Protein AF-A0A3D3IUN3-F1 (afdb_monomer_lite)

Structure (mmCIF, N/CA/C/O backbone):
data_AF-A0A3D3IUN3-F1
#
_entry.id   AF-A0A3D3IUN3-F1
#
loop_
_atom_site.group_PDB
_atom_site.id
_atom_site.type_symbol
_atom_site.label_atom_id
_atom_site.label_alt_id
_atom_site.label_comp_id
_atom_site.label_asym_id
_atom_site.label_entity_id
_atom_site.label_seq_id
_atom_site.pdbx_PDB_ins_code
_atom_site.Cartn_x
_atom_site.Cartn_y
_atom_site.Cartn_z
_atom_site.occupancy
_atom_site.B_iso_or_equiv
_atom_site.auth_seq_id
_atom_site.auth_comp_id
_atom_site.auth_asym_id
_atom_site.auth_atom_id
_atom_site.pdbx_PDB_model_num
ATOM 1 N N . MET A 1 1 ? 24.801 23.586 -11.671 1.00 57.91 1 MET A N 1
ATOM 2 C CA . MET A 1 1 ? 23.350 23.385 -11.459 1.00 57.91 1 MET A CA 1
ATOM 3 C C . MET A 1 1 ? 22.786 22.197 -12.241 1.00 57.91 1 MET A C 1
ATOM 5 O O . MET A 1 1 ? 21.876 21.572 -11.727 1.00 57.91 1 MET A O 1
ATOM 9 N N . GLU A 1 2 ? 23.353 21.818 -13.393 1.00 63.84 2 GLU A N 1
ATOM 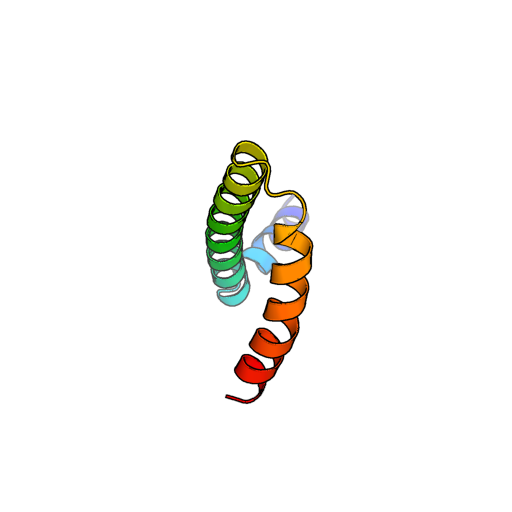10 C CA . GLU A 1 2 ? 22.908 20.650 -14.189 1.00 63.84 2 GLU A CA 1
ATOM 11 C C . GLU A 1 2 ? 23.091 19.300 -13.464 1.00 63.84 2 GLU A C 1
ATOM 13 O O . GLU A 1 2 ? 22.192 18.469 -13.458 1.00 63.84 2 GLU A O 1
ATOM 18 N N . PHE A 1 3 ? 24.214 19.112 -12.758 1.00 66.06 3 PHE A N 1
ATOM 19 C CA . PHE A 1 3 ? 24.547 17.847 -12.081 1.00 66.06 3 PHE A CA 1
ATOM 20 C C . PHE A 1 3 ? 23.542 17.447 -10.986 1.00 66.06 3 PHE A C 1
ATOM 22 O O . PHE A 1 3 ? 23.240 16.272 -10.809 1.00 66.06 3 PHE A O 1
ATOM 29 N N . LEU A 1 4 ? 22.992 18.432 -10.265 1.00 67.12 4 LEU A N 1
ATOM 30 C CA . LEU A 1 4 ? 21.962 18.203 -9.244 1.00 67.12 4 LEU A CA 1
ATOM 31 C C . LEU A 1 4 ? 20.631 17.786 -9.875 1.00 67.12 4 LEU A C 1
ATOM 33 O O . LEU A 1 4 ? 19.910 16.977 -9.300 1.00 67.12 4 LEU A O 1
ATOM 37 N N . HIS A 1 5 ? 20.324 18.323 -11.058 1.00 62.53 5 HIS A N 1
ATOM 38 C CA . HIS A 1 5 ? 19.097 18.011 -11.776 1.00 62.53 5 HIS A CA 1
ATOM 39 C C . HIS A 1 5 ? 19.160 16.588 -12.349 1.00 62.53 5 HIS A C 1
ATOM 41 O O . HIS A 1 5 ? 18.246 15.805 -12.114 1.00 62.53 5 HIS A O 1
ATOM 47 N N . SER A 1 6 ? 20.269 16.198 -12.986 1.00 65.31 6 SER A N 1
ATOM 48 C CA . SER A 1 6 ? 20.475 14.811 -13.435 1.00 65.31 6 SER A CA 1
ATOM 49 C C . SER A 1 6 ? 20.444 13.823 -12.266 1.00 65.31 6 SER A C 1
ATOM 51 O O . SER A 1 6 ? 19.762 12.811 -12.331 1.00 65.31 6 SER A O 1
ATOM 53 N N . PHE A 1 7 ? 21.079 14.139 -11.135 1.00 71.00 7 PHE A N 1
ATOM 54 C CA . PHE A 1 7 ? 21.094 13.220 -9.993 1.00 71.00 7 PHE A CA 1
ATOM 55 C C . PHE A 1 7 ? 19.703 12.965 -9.375 1.00 71.00 7 PHE A C 1
ATOM 57 O O . PHE A 1 7 ? 19.453 11.872 -8.875 1.00 71.00 7 PHE A O 1
ATOM 64 N N . PHE A 1 8 ? 18.789 13.944 -9.419 1.00 71.75 8 PHE A N 1
ATOM 65 C CA . PHE A 1 8 ? 17.444 13.819 -8.835 1.00 71.75 8 PHE A CA 1
ATOM 66 C C . PHE A 1 8 ? 16.346 13.430 -9.834 1.00 71.75 8 PHE A C 1
ATOM 68 O O . PHE A 1 8 ? 15.454 12.662 -9.475 1.00 71.75 8 PHE A O 1
ATOM 75 N N . ILE A 1 9 ? 16.371 13.946 -11.067 1.00 76.44 9 ILE A N 1
ATOM 76 C CA . ILE A 1 9 ? 15.298 13.715 -12.051 1.00 76.44 9 ILE A CA 1
ATOM 77 C C . ILE A 1 9 ? 15.500 12.392 -12.797 1.00 76.44 9 ILE A C 1
ATOM 79 O O . ILE A 1 9 ? 14.528 11.710 -13.114 1.00 76.44 9 ILE A O 1
ATOM 83 N N . GLU A 1 10 ? 16.742 11.980 -13.037 1.00 73.50 10 GLU A N 1
ATOM 84 C CA . GLU A 1 10 ? 17.055 10.744 -13.760 1.00 73.50 10 GLU A CA 1
ATOM 85 C C . GLU A 1 10 ? 16.530 9.473 -13.064 1.00 73.50 10 GLU A C 1
ATOM 87 O O . GLU A 1 10 ? 15.860 8.683 -13.731 1.00 73.50 10 GLU A O 1
ATOM 92 N N . PRO A 1 11 ? 16.685 9.279 -11.734 1.00 73.62 11 PRO A N 1
ATOM 93 C CA . PRO A 1 11 ? 16.069 8.142 -11.042 1.00 73.62 11 PRO A CA 1
ATOM 94 C C . PRO A 1 11 ? 14.531 8.202 -10.989 1.00 73.62 11 PRO A C 1
ATOM 96 O O . PRO A 1 11 ? 13.884 7.166 -10.836 1.00 73.62 11 PRO A O 1
ATOM 99 N N . LEU A 1 12 ? 13.931 9.388 -11.131 1.00 78.25 12 LEU A N 1
ATOM 100 C CA . LEU A 1 12 ? 12.478 9.592 -11.065 1.00 78.25 12 LEU A CA 1
ATOM 101 C C . LEU A 1 12 ? 11.793 9.403 -12.432 1.00 78.25 12 LEU A C 1
ATOM 103 O O . LEU A 1 12 ? 10.599 9.113 -12.496 1.00 78.25 12 LEU A O 1
ATOM 107 N N . SER A 1 13 ? 12.551 9.501 -13.527 1.00 78.06 13 SER A N 1
ATOM 108 C CA . SER A 1 13 ? 12.075 9.240 -14.892 1.00 78.06 13 SER A CA 1
ATOM 109 C C . SER A 1 13 ? 11.935 7.756 -15.242 1.00 78.06 13 SER A C 1
ATOM 111 O O . SER A 1 13 ? 11.321 7.436 -16.258 1.00 78.06 13 SER A O 1
ATOM 113 N N . TYR A 1 14 ? 12.464 6.832 -14.434 1.00 84.94 14 TYR A N 1
ATOM 114 C CA . TYR A 1 14 ? 12.252 5.403 -14.675 1.00 84.94 14 TYR A CA 1
ATOM 115 C C . TYR A 1 14 ? 10.776 5.027 -14.468 1.00 84.94 14 TYR A C 1
ATOM 117 O O . TYR A 1 14 ? 10.200 5.297 -13.414 1.00 84.94 14 TYR A O 1
ATOM 125 N N . ASP A 1 15 ? 10.186 4.323 -15.440 1.00 81.56 15 ASP A N 1
ATOM 126 C CA . ASP A 1 15 ? 8.775 3.892 -15.420 1.00 81.56 15 ASP A CA 1
ATOM 127 C C . ASP A 1 15 ? 8.430 3.079 -14.156 1.00 81.56 15 ASP A C 1
ATOM 129 O O . ASP A 1 15 ? 7.376 3.259 -13.548 1.00 81.56 15 ASP A O 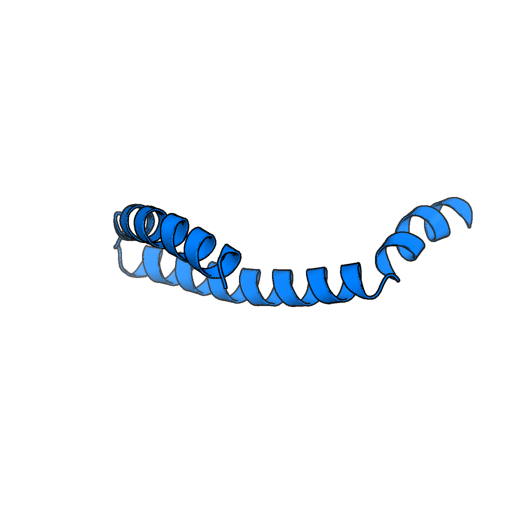1
ATOM 133 N N . PHE A 1 16 ? 9.374 2.255 -13.682 1.00 86.56 16 PHE A N 1
ATOM 134 C CA . PHE A 1 16 ? 9.255 1.529 -12.415 1.00 86.56 16 PHE A CA 1
ATOM 135 C C . PHE A 1 16 ? 9.084 2.467 -11.210 1.00 86.56 16 PHE A C 1
ATOM 137 O O . PHE A 1 16 ? 8.220 2.228 -10.368 1.00 86.56 16 PHE A O 1
ATOM 144 N N . MET A 1 17 ? 9.874 3.543 -11.137 1.00 88.56 17 MET A N 1
ATOM 145 C CA . MET A 1 17 ? 9.826 4.501 -10.031 1.00 88.56 17 MET A CA 1
ATOM 146 C C . MET A 1 17 ? 8.506 5.275 -10.038 1.00 88.56 17 MET A C 1
ATOM 148 O O . MET A 1 17 ? 7.875 5.423 -8.993 1.00 88.56 17 MET A O 1
ATOM 152 N N . GLN A 1 18 ? 8.047 5.708 -11.217 1.00 87.31 18 GLN A N 1
ATOM 153 C CA . GLN A 1 18 ? 6.767 6.408 -11.365 1.00 87.31 18 GLN A CA 1
ATOM 154 C C . GLN A 1 18 ? 5.589 5.515 -10.971 1.00 87.31 18 GLN A C 1
ATOM 156 O O . GLN A 1 18 ? 4.728 5.930 -10.194 1.00 87.31 18 GLN A O 1
ATOM 161 N N . ARG A 1 19 ? 5.578 4.258 -11.434 1.00 88.50 19 ARG A N 1
ATOM 162 C CA . ARG A 1 19 ? 4.568 3.270 -11.032 1.00 88.50 19 ARG A CA 1
ATOM 163 C C . ARG A 1 19 ? 4.598 3.012 -9.530 1.00 88.50 19 ARG A C 1
ATOM 165 O O . ARG A 1 19 ? 3.541 3.027 -8.904 1.00 88.50 19 ARG A O 1
ATOM 172 N N . ALA A 1 20 ? 5.779 2.815 -8.946 1.00 90.56 20 ALA A N 1
ATOM 173 C CA . ALA A 1 20 ? 5.928 2.601 -7.509 1.00 90.56 20 ALA A CA 1
ATOM 174 C C . ALA A 1 20 ? 5.414 3.801 -6.697 1.00 90.56 20 ALA A C 1
ATOM 176 O O . ALA A 1 20 ? 4.714 3.612 -5.702 1.00 90.56 20 ALA A O 1
ATOM 177 N N . LEU A 1 21 ? 5.686 5.029 -7.145 1.00 91.38 21 LEU A N 1
ATOM 178 C CA . LEU A 1 21 ? 5.169 6.259 -6.537 1.00 91.38 21 LEU A CA 1
ATOM 179 C C . LEU A 1 21 ? 3.642 6.342 -6.600 1.00 91.38 21 LEU A C 1
ATOM 181 O O . LEU A 1 21 ? 3.004 6.614 -5.587 1.00 91.38 21 LEU A O 1
ATOM 185 N N . ILE A 1 22 ? 3.044 6.059 -7.758 1.00 93.38 22 ILE A N 1
ATOM 186 C CA . ILE A 1 22 ? 1.583 6.087 -7.919 1.00 93.38 22 ILE A CA 1
ATOM 187 C C . ILE A 1 22 ? 0.9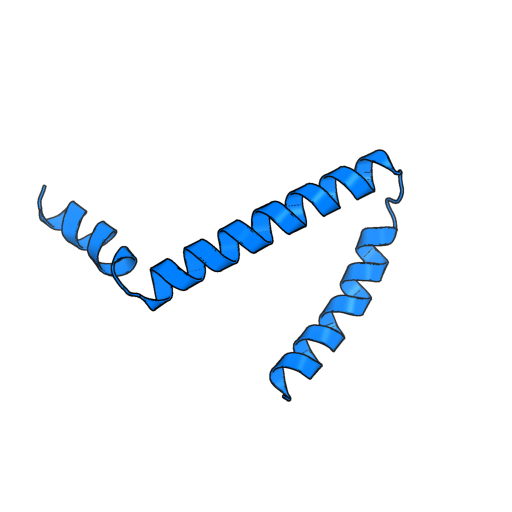26 5.026 -7.028 1.00 93.38 22 ILE A C 1
ATOM 189 O O . ILE A 1 22 ? -0.020 5.323 -6.298 1.00 93.38 22 ILE A O 1
ATOM 193 N N . VAL A 1 23 ? 1.445 3.796 -7.050 1.00 94.44 23 VAL A N 1
ATOM 194 C CA . VAL A 1 23 ? 0.909 2.680 -6.259 1.00 94.44 23 VAL A CA 1
ATOM 195 C C . VAL A 1 23 ? 1.059 2.951 -4.760 1.00 94.44 23 VAL A C 1
ATOM 197 O O . VAL A 1 23 ? 0.091 2.802 -4.017 1.00 94.44 23 VAL A O 1
ATOM 200 N N . SER A 1 24 ? 2.229 3.404 -4.305 1.00 92.88 24 SER A N 1
ATOM 201 C CA . SER A 1 24 ? 2.458 3.731 -2.890 1.00 92.88 24 SER A CA 1
ATOM 202 C C . SER A 1 24 ? 1.617 4.916 -2.415 1.00 92.88 24 SER A C 1
ATOM 204 O O . SER A 1 24 ? 1.092 4.865 -1.304 1.00 92.88 24 SER A O 1
ATOM 206 N N . ALA A 1 25 ? 1.407 5.937 -3.251 1.00 95.19 25 ALA A N 1
ATOM 207 C CA . ALA A 1 25 ? 0.515 7.048 -2.933 1.00 95.19 25 ALA A CA 1
ATOM 208 C C . ALA A 1 25 ? -0.942 6.579 -2.777 1.00 95.19 25 ALA A C 1
ATOM 210 O O . ALA A 1 25 ? -1.591 6.914 -1.786 1.00 95.19 25 ALA A O 1
ATOM 211 N N . LEU A 1 26 ? -1.442 5.753 -3.705 1.00 95.44 26 LEU A N 1
ATOM 212 C CA . LEU A 1 26 ? -2.797 5.193 -3.628 1.00 95.44 26 LEU A CA 1
ATOM 213 C C . LEU A 1 26 ? -2.988 4.322 -2.378 1.00 95.44 26 LEU A C 1
ATOM 215 O O . LEU A 1 26 ? -3.961 4.501 -1.642 1.00 95.44 26 LEU A O 1
ATOM 219 N N . ILE A 1 27 ? -2.040 3.420 -2.103 1.00 93.81 27 ILE A N 1
ATOM 220 C CA . ILE A 1 27 ? -2.064 2.563 -0.908 1.00 93.81 27 ILE A CA 1
ATOM 221 C C . ILE A 1 27 ? -1.970 3.412 0.367 1.00 93.81 27 ILE A C 1
ATOM 223 O O . ILE A 1 27 ? -2.691 3.154 1.331 1.00 93.81 27 ILE A O 1
ATOM 227 N N . GLY A 1 28 ? -1.125 4.445 0.376 1.00 93.44 28 GLY A N 1
ATOM 228 C CA . GLY A 1 28 ? -0.946 5.347 1.511 1.00 93.44 28 GLY A CA 1
ATOM 229 C C . GLY A 1 28 ? -2.223 6.108 1.865 1.00 93.44 28 GLY A C 1
ATOM 230 O O . GLY A 1 28 ? -2.582 6.185 3.042 1.00 93.44 28 GLY A O 1
ATOM 231 N N . VAL A 1 29 ? -2.956 6.602 0.862 1.00 94.94 29 VAL A N 1
ATOM 232 C CA . VAL A 1 29 ? -4.260 7.252 1.073 1.00 94.94 29 VAL A CA 1
ATOM 233 C C . VAL A 1 29 ? -5.268 6.259 1.652 1.00 94.94 29 VAL A C 1
ATOM 235 O O . VAL A 1 29 ? -5.898 6.555 2.669 1.00 94.94 29 VAL A O 1
ATOM 238 N N . ALA A 1 30 ? -5.377 5.063 1.068 1.00 93.31 30 ALA A N 1
ATOM 239 C CA . ALA A 1 30 ? -6.289 4.029 1.557 1.00 93.31 30 ALA A CA 1
ATOM 240 C C . ALA A 1 30 ? -5.978 3.621 3.012 1.00 93.31 30 ALA A C 1
ATOM 242 O O . ALA A 1 30 ? -6.880 3.564 3.852 1.00 93.31 30 ALA A O 1
ATOM 243 N N . CYS A 1 31 ? -4.699 3.408 3.333 1.00 88.94 31 CYS A N 1
ATOM 244 C CA . CYS A 1 31 ? -4.243 3.043 4.674 1.00 88.94 31 CYS A CA 1
ATOM 245 C C . CYS A 1 31 ? -4.485 4.168 5.697 1.00 88.94 31 CYS A C 1
ATOM 247 O O . CYS A 1 31 ? -4.950 3.908 6.807 1.00 88.94 31 CYS A O 1
ATOM 249 N N . SER A 1 32 ? -4.248 5.427 5.313 1.00 90.38 32 SER A N 1
ATOM 250 C CA . SER A 1 32 ? -4.467 6.591 6.186 1.00 90.38 32 SER A CA 1
ATOM 251 C C . SER A 1 32 ? -5.939 6.752 6.571 1.00 90.38 32 SER A C 1
ATOM 253 O O . SER A 1 32 ? -6.249 6.998 7.738 1.00 90.38 32 SER A O 1
ATOM 255 N N . ILE A 1 33 ? -6.853 6.561 5.612 1.00 92.81 33 ILE A N 1
ATOM 256 C CA . ILE A 1 33 ? -8.301 6.603 5.862 1.00 92.81 33 ILE A CA 1
ATOM 257 C C . ILE A 1 33 ? -8.704 5.479 6.822 1.00 92.81 33 ILE A C 1
ATOM 259 O O . ILE A 1 33 ? -9.427 5.726 7.788 1.00 92.81 33 ILE A O 1
ATOM 263 N N . PHE A 1 34 ? -8.205 4.262 6.588 1.00 87.19 34 PHE A N 1
ATOM 264 C CA . PHE A 1 34 ? -8.513 3.109 7.432 1.00 87.19 34 PHE A CA 1
ATOM 265 C C . PHE A 1 34 ? -8.004 3.305 8.866 1.00 87.19 34 PHE A C 1
ATOM 267 O O . PHE A 1 34 ? -8.757 3.111 9.816 1.00 87.19 34 PHE A O 1
ATOM 274 N N . SER A 1 35 ? -6.767 3.776 9.032 1.00 84.06 35 SER A N 1
ATOM 275 C CA . SER A 1 35 ? -6.177 4.075 10.342 1.00 84.06 35 SER A CA 1
ATOM 276 C C . SER A 1 35 ? -6.984 5.130 11.111 1.00 84.06 35 SER A C 1
ATOM 278 O O . SER A 1 35 ? -7.356 4.915 12.266 1.00 84.06 35 SER A O 1
ATOM 280 N N . CYS A 1 36 ? -7.352 6.232 10.449 1.00 87.38 36 CYS A N 1
ATOM 281 C CA . CYS A 1 36 ? -8.146 7.295 11.068 1.00 87.38 36 CYS A CA 1
ATOM 282 C C . CYS A 1 36 ? -9.548 6.801 11.476 1.00 87.38 36 CYS A C 1
ATOM 284 O O . CYS A 1 36 ? -10.034 7.101 12.568 1.00 87.38 36 CYS A O 1
ATOM 286 N N . PHE A 1 37 ? -10.172 5.964 10.640 1.00 86.19 37 PHE A N 1
ATOM 287 C CA . PHE A 1 37 ? -11.455 5.332 10.944 1.00 86.19 37 PHE A CA 1
ATOM 288 C C . PHE A 1 37 ? -11.386 4.407 12.170 1.00 86.19 37 PHE A C 1
ATOM 290 O O . PHE A 1 37 ? -12.262 4.473 13.035 1.00 86.19 37 PHE A O 1
ATOM 297 N N . LEU A 1 38 ? -10.344 3.578 12.284 1.00 81.88 38 LEU A N 1
ATOM 298 C CA . LEU A 1 38 ? -10.169 2.665 13.421 1.00 81.88 38 LEU A CA 1
ATOM 299 C C . LEU A 1 38 ? -10.047 3.411 14.757 1.00 81.88 38 LEU A C 1
ATOM 301 O O . LEU A 1 38 ? -10.620 2.971 15.759 1.00 81.88 38 LEU A O 1
ATOM 305 N N . ILE A 1 39 ? -9.352 4.553 14.756 1.00 81.75 39 ILE A N 1
ATOM 306 C CA . ILE A 1 39 ? -9.181 5.410 15.937 1.00 81.75 39 ILE A CA 1
ATOM 307 C C . ILE A 1 39 ? -10.531 5.991 16.378 1.00 81.75 39 ILE A C 1
ATOM 309 O O . ILE A 1 39 ? -10.885 5.889 17.553 1.00 81.75 39 ILE A O 1
ATOM 313 N N . LEU A 1 40 ? -11.324 6.525 15.441 1.00 82.69 40 LEU A N 1
ATOM 314 C CA . LEU A 1 40 ? -12.657 7.078 15.730 1.00 82.69 40 LEU A CA 1
ATOM 315 C C . LEU A 1 40 ? -13.627 6.028 16.295 1.00 82.69 40 LEU A C 1
ATOM 317 O O . LEU A 1 40 ? -14.496 6.350 17.102 1.00 82.69 40 LEU A O 1
ATOM 321 N N . LYS A 1 41 ? -13.470 4.764 15.891 1.00 81.69 41 LYS A N 1
ATOM 322 C CA . LYS A 1 41 ? -14.289 3.629 16.343 1.00 81.69 41 LYS A CA 1
ATOM 323 C C . LYS A 1 41 ? -13.870 3.061 17.706 1.00 81.69 41 LYS A C 1
ATOM 325 O O . LYS A 1 41 ? -14.554 2.171 18.210 1.00 81.69 41 LYS A O 1
ATOM 330 N N . GLY A 1 42 ? -12.764 3.534 18.289 1.00 80.62 42 GLY A N 1
ATOM 331 C CA . GLY A 1 42 ? -12.245 3.055 19.577 1.00 80.62 42 GLY A CA 1
ATOM 332 C C . GLY A 1 42 ? -11.728 1.612 19.549 1.00 80.62 42 GLY A C 1
ATOM 333 O O . GLY A 1 42 ? -11.545 0.992 20.596 1.00 80.62 42 GLY A O 1
ATOM 334 N N . TRP A 1 43 ? -11.493 1.046 18.363 1.00 78.75 43 TRP A N 1
ATOM 335 C CA . TRP A 1 43 ? -11.066 -0.343 18.181 1.00 78.75 43 TRP A CA 1
ATOM 336 C C . TRP A 1 43 ? -9.540 -0.472 18.191 1.00 78.75 43 TRP A C 1
ATOM 338 O O . TRP A 1 43 ? -8.924 -0.895 17.216 1.00 78.75 43 TRP A O 1
ATOM 348 N N . SER A 1 44 ? -8.935 -0.123 19.330 1.00 70.94 44 SER A N 1
ATOM 349 C CA . SER A 1 44 ? -7.476 -0.116 19.521 1.00 70.94 44 SER A CA 1
ATOM 350 C C . SER A 1 44 ? -6.817 -1.485 19.260 1.00 70.94 44 SER A C 1
ATOM 352 O O . SER A 1 44 ? -5.751 -1.550 18.657 1.00 70.94 44 SER A O 1
ATOM 354 N N . LEU A 1 45 ? -7.484 -2.600 19.607 1.00 73.19 45 L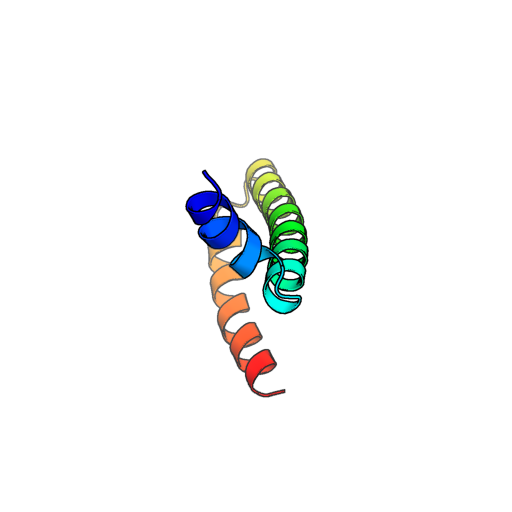EU A N 1
ATOM 355 C CA . LEU A 1 45 ? -6.955 -3.959 19.379 1.00 73.19 45 LEU A CA 1
ATOM 356 C C . LEU A 1 45 ? -7.089 -4.474 17.935 1.00 73.19 45 LEU A C 1
ATOM 358 O O . LEU A 1 45 ? -6.527 -5.518 17.607 1.00 73.19 45 LEU A O 1
ATOM 362 N N . MET A 1 46 ? -7.814 -3.778 17.054 1.00 78.56 46 MET A N 1
ATOM 363 C CA . MET A 1 46 ? -8.020 -4.251 15.679 1.00 78.56 46 MET A CA 1
ATOM 364 C C . MET A 1 46 ? -6.704 -4.284 14.887 1.00 78.56 46 MET A C 1
ATOM 366 O O . MET A 1 46 ? -6.511 -5.167 14.057 1.00 78.56 46 MET A O 1
ATOM 370 N N . GLY A 1 47 ? -5.783 -3.354 15.164 1.00 78.50 47 GLY A N 1
ATOM 371 C CA . GLY A 1 47 ? -4.481 -3.292 14.491 1.00 78.50 47 GLY A CA 1
ATOM 372 C C . GLY A 1 47 ? -3.602 -4.521 14.743 1.00 78.50 47 GLY A C 1
ATOM 373 O O . GLY A 1 47 ? -2.894 -4.964 13.838 1.00 78.50 47 GLY A O 1
ATOM 374 N N . ASP A 1 48 ? -3.700 -5.114 15.935 1.00 81.56 48 ASP A N 1
ATOM 375 C CA . ASP A 1 48 ? -2.937 -6.306 16.318 1.00 81.56 48 ASP A CA 1
ATOM 376 C C . ASP A 1 48 ? -3.431 -7.543 15.543 1.00 81.56 48 ASP A C 1
ATOM 378 O O . ASP A 1 48 ? -2.662 -8.240 14.879 1.00 81.56 48 ASP A O 1
ATOM 382 N N . ALA A 1 49 ? -4.755 -7.733 15.486 1.00 82.75 49 ALA A N 1
ATOM 383 C CA . ALA A 1 49 ? -5.380 -8.811 14.718 1.00 82.75 49 ALA A CA 1
ATOM 384 C C . ALA A 1 49 ? -5.147 -8.681 13.200 1.00 82.75 49 ALA A C 1
ATOM 386 O 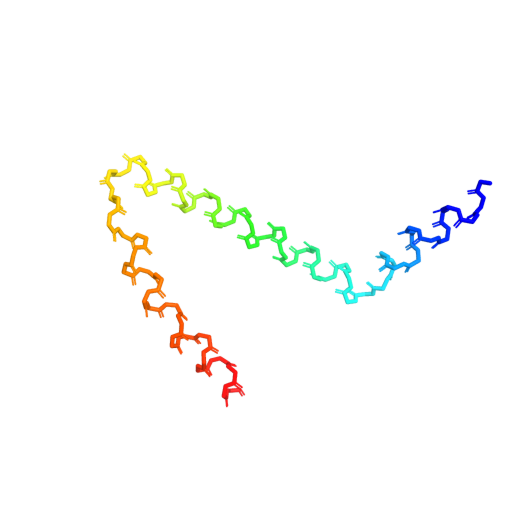O . ALA A 1 49 ? -4.880 -9.678 12.524 1.00 82.75 49 ALA A O 1
ATOM 387 N N . VAL A 1 50 ? -5.211 -7.459 12.654 1.00 82.69 50 VAL A N 1
ATOM 388 C CA . VAL A 1 50 ? -4.929 -7.203 11.231 1.00 82.69 50 VAL A CA 1
ATOM 389 C C . VAL A 1 50 ? -3.472 -7.535 10.899 1.00 82.69 50 VAL A C 1
ATOM 391 O O . VAL A 1 50 ? -3.218 -8.174 9.881 1.00 82.69 50 VAL A O 1
ATOM 394 N N . SER A 1 51 ? -2.518 -7.193 11.769 1.00 82.12 51 SER A N 1
ATOM 395 C CA . SER A 1 51 ? -1.094 -7.499 11.555 1.00 82.12 51 SER A CA 1
ATOM 396 C C . SER A 1 51 ? -0.828 -9.009 11.499 1.00 82.12 51 SER A C 1
ATOM 398 O O . SER A 1 51 ? -0.091 -9.479 10.628 1.00 82.12 51 SER A O 1
ATOM 400 N N . HIS A 1 52 ? -1.495 -9.784 12.360 1.00 86.31 52 HIS A N 1
ATOM 401 C CA . HIS A 1 52 ? -1.430 -11.248 12.335 1.00 86.31 52 HIS A CA 1
ATOM 402 C C . HIS A 1 52 ? -2.072 -11.872 11.087 1.00 86.31 52 HIS A C 1
ATOM 404 O O . HIS A 1 52 ? -1.605 -12.909 10.617 1.00 86.31 52 HIS A O 1
ATOM 410 N N . ALA A 1 53 ? -3.103 -11.243 10.519 1.00 84.50 53 ALA A N 1
ATOM 411 C CA . ALA A 1 53 ? -3.754 -11.710 9.295 1.00 84.50 53 ALA A CA 1
ATOM 412 C C . ALA A 1 53 ? -3.007 -11.305 8.006 1.00 84.50 53 ALA A C 1
ATOM 414 O O . ALA A 1 53 ? -3.118 -11.993 6.991 1.00 84.50 53 ALA A O 1
ATOM 415 N N . VAL A 1 54 ? -2.230 -10.215 8.025 1.00 86.56 54 VAL A N 1
ATOM 416 C CA . VAL A 1 54 ? -1.529 -9.690 6.837 1.00 86.56 54 VAL A CA 1
ATOM 417 C C . VAL A 1 54 ? -0.294 -10.517 6.463 1.00 86.56 54 VAL A C 1
ATOM 419 O O . VAL A 1 54 ? -0.103 -10.810 5.283 1.00 86.56 54 VAL A O 1
ATOM 422 N N . LEU A 1 55 ? 0.520 -10.938 7.438 1.00 86.38 55 LEU A N 1
ATOM 423 C CA . LEU A 1 55 ? 1.726 -11.753 7.205 1.00 86.38 55 LEU A CA 1
ATOM 424 C C . LEU A 1 55 ? 1.477 -13.018 6.344 1.00 86.38 55 LEU A C 1
ATOM 426 O O . LEU A 1 55 ? 2.188 -13.195 5.351 1.00 86.38 55 LEU A O 1
ATOM 4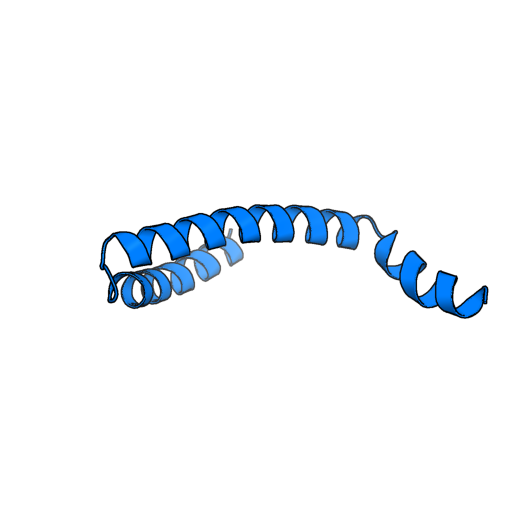30 N N . PRO A 1 56 ? 0.479 -13.881 6.640 1.00 86.62 56 PRO A N 1
ATOM 431 C CA . PRO A 1 56 ? 0.190 -15.046 5.800 1.00 86.62 56 PRO A CA 1
ATOM 432 C C . PRO A 1 56 ? -0.370 -14.661 4.424 1.00 86.62 56 PRO A C 1
ATOM 434 O O . PRO A 1 56 ? -0.108 -15.355 3.443 1.00 86.62 56 PRO A O 1
ATOM 437 N N . GLY A 1 57 ? -1.098 -13.544 4.324 1.00 84.62 57 GLY A N 1
ATOM 438 C CA . GLY A 1 57 ? -1.614 -13.039 3.051 1.00 84.62 57 GLY A CA 1
ATOM 439 C C . GLY A 1 57 ? -0.501 -12.659 2.070 1.00 84.62 57 GLY A C 1
ATOM 440 O O . GLY A 1 57 ? -0.570 -13.020 0.896 1.00 84.62 57 GLY A O 1
ATOM 441 N N . VAL A 1 58 ? 0.560 -12.001 2.551 1.00 85.94 58 VAL A N 1
ATOM 442 C CA . VAL A 1 58 ? 1.732 -11.658 1.723 1.00 85.94 58 VAL A CA 1
ATOM 443 C C . VAL A 1 58 ? 2.493 -12.914 1.291 1.00 85.94 58 VAL A C 1
ATOM 445 O O . VAL A 1 58 ? 2.923 -13.000 0.143 1.00 85.94 58 VAL A O 1
ATOM 448 N N . ALA A 1 59 ? 2.617 -13.913 2.171 1.00 88.88 59 ALA A N 1
ATOM 449 C CA . ALA A 1 59 ? 3.258 -15.184 1.832 1.00 88.88 59 ALA A CA 1
ATOM 450 C C . ALA A 1 59 ? 2.513 -15.930 0.709 1.00 88.88 59 ALA A C 1
ATOM 452 O O . ALA A 1 59 ? 3.145 -16.416 -0.227 1.00 88.88 59 ALA A O 1
ATOM 453 N N . LEU A 1 60 ? 1.176 -15.967 0.762 1.00 89.12 60 LEU A N 1
ATOM 454 C CA . LEU A 1 60 ? 0.355 -16.557 -0.300 1.00 89.12 60 LEU A CA 1
ATOM 455 C C . LEU A 1 60 ? 0.470 -15.786 -1.620 1.00 89.12 60 LEU A C 1
ATOM 457 O O . LEU A 1 60 ? 0.560 -16.411 -2.670 1.00 89.12 60 LEU A O 1
ATOM 461 N N . ALA A 1 61 ? 0.515 -14.451 -1.573 1.00 86.94 61 ALA A N 1
ATOM 462 C CA . ALA A 1 61 ? 0.694 -13.622 -2.765 1.00 86.94 61 ALA A CA 1
ATOM 463 C C . ALA A 1 61 ? 2.073 -13.797 -3.422 1.00 86.94 61 ALA A C 1
ATOM 465 O O . ALA A 1 61 ? 2.189 -13.601 -4.623 1.00 86.94 61 ALA A O 1
ATOM 466 N N . TYR A 1 62 ? 3.108 -14.158 -2.654 1.00 86.62 62 TYR A N 1
ATOM 467 C CA . TYR A 1 62 ? 4.427 -14.487 -3.203 1.00 86.62 62 TYR A CA 1
ATOM 468 C C . TYR A 1 62 ? 4.478 -15.886 -3.839 1.00 86.62 62 TYR A C 1
ATOM 470 O O . TYR A 1 62 ? 5.296 -16.128 -4.721 1.00 86.62 62 TYR A O 1
ATOM 478 N N . MET A 1 63 ? 3.638 -16.823 -3.379 1.00 90.12 63 MET A N 1
ATOM 479 C CA . MET A 1 63 ? 3.566 -18.178 -3.943 1.00 90.12 63 MET A CA 1
ATOM 480 C C . MET A 1 63 ? 2.750 -18.267 -5.241 1.00 90.12 63 MET A C 1
ATOM 482 O O . MET A 1 63 ? 2.894 -19.264 -5.949 1.00 90.12 63 MET A O 1
ATOM 486 N N . LEU A 1 64 ? 1.880 -17.289 -5.520 1.00 79.06 64 LEU A N 1
ATOM 487 C CA . LEU A 1 64 ? 1.036 -17.222 -6.719 1.00 79.06 64 LEU A CA 1
ATOM 488 C C . LEU A 1 64 ? 1.735 -16.450 -7.848 1.00 79.06 64 LEU A C 1
ATOM 490 O O . LEU A 1 64 ? 1.635 -16.910 -9.006 1.00 79.06 64 LEU A O 1
#

Sequence (64 aa):
MEFLHSFFIEPLSYDFMQRALIVSALIGVACSIFSCFLILKGWSLMGDAVSHAVLPGVALAYML

Radius of gyration: 17.98 Å; chains: 1; bounding box: 39×42×35 Å

Foldseek 3Di:
DVVVCCVPVVVCPDPVNVVVVVVCVVVVVVVVVVVVVCVVVVVPCVVVVVVVVVVVVVVVVVVD

Secondary structure (DSSP, 8-state):
-HHHHHHHHTTTSSHHHHHHHHHHHHHHHHHHHHHHHHHHTT-TTHHHHHHHHHHHHHHHHHH-

pLDDT: mean 82.94, std 8.77, range [57.91, 95.44]